Protein AF-A0A7U9QWU2-F1 (afdb_monomer)

Foldseek 3Di:
DDPDDKDFDDDPNDTQWIWADDVQKIKIWGKDAQVCVVVCVVCLVVDDPVQVVQVVPFDDDPRITTGIDIDGNVVVVVD

Radius of gyration: 13.35 Å; Cα contacts (8 Å, |Δi|>4): 102; chains: 1; bounding box: 22×32×32 Å

Sequence (79 aa):
MEPGWNIKFKKSGKTLCTIYPRELYFIVMIVVVRKEKEAVEAILPECTSRMQEIYHETKEGNGQMKSFDATPLLEGMLS

Secondary structure (DSSP, 8-state):
--SS--EEEEETTEEEEEEEEETTEEEEEEEEEHHHHHHHHHHGGGS-HHHHHHHHHPPPBTTEEEEEEEEETTGGG--

Nearest PDB structures (foldseek):
  2fm8-assembly1_A  TM=3.705E-01  e=7.576E-01  Salmonella enterica subsp. enterica serovar Typhimurium
  3vw6-assembly1_B  TM=3.874E-01  e=2.078E+00  Homo sapiens
  3vw6-assembly1_A  TM=3.641E-01  e=2.635E+00  Homo sapiens
  5up3-assembly2_B  TM=3.491E-01  e=2.635E+00  Homo sapiens

Solvent-accessible surface area (backbone atoms only — not comparable to full-atom values): 4763 Å² total; per-residue (Å²): 131,81,87,80,69,70,49,73,45,65,58,96,90,41,71,42,33,36,38,37,72,53,93,70,30,40,35,37,40,39,50,44,40,68,90,49,40,66,65,49,62,71,48,37,84,80,44,56,70,67,58,42,49,41,51,76,71,45,67,75,53,96,65,29,31,70,36,74,48,72,59,50,57,70,65,71,72,78,112

Structure (mmCIF, N/CA/C/O backbone):
data_AF-A0A7U9QWU2-F1
#
_entry.id   AF-A0A7U9QWU2-F1
#
loop_
_atom_site.group_PDB
_atom_site.id
_atom_site.type_symbol
_atom_site.label_atom_id
_atom_site.label_alt_id
_atom_site.label_comp_id
_atom_site.label_asym_id
_atom_site.label_entity_id
_atom_site.label_seq_id
_atom_site.pdbx_PDB_ins_code
_atom_site.Cartn_x
_atom_site.Cartn_y
_atom_site.Cartn_z
_atom_site.occupancy
_atom_site.B_iso_or_equiv
_atom_site.auth_seq_id
_atom_site.auth_comp_id
_atom_site.auth_asym_id
_atom_site.auth_atom_id
_atom_site.pdbx_PDB_model_num
ATOM 1 N N . MET A 1 1 ? 11.024 12.739 -4.792 1.00 52.75 1 MET A N 1
ATOM 2 C CA . MET A 1 1 ? 9.690 12.715 -5.428 1.00 52.75 1 MET A CA 1
ATOM 3 C C . MET A 1 1 ? 9.800 11.770 -6.599 1.00 52.75 1 MET A C 1
ATOM 5 O O . MET A 1 1 ? 10.725 11.941 -7.378 1.00 52.75 1 MET A O 1
ATOM 9 N N . GLU A 1 2 ? 8.922 10.776 -6.683 1.00 61.84 2 GLU A N 1
ATOM 10 C CA . GLU A 1 2 ? 8.869 9.897 -7.852 1.00 61.84 2 GLU A CA 1
ATOM 11 C C . GLU A 1 2 ? 8.457 10.715 -9.090 1.00 61.84 2 GLU A C 1
ATOM 13 O O . GLU A 1 2 ? 7.461 11.441 -9.004 1.00 61.84 2 GLU A O 1
ATOM 18 N N . PRO A 1 3 ? 9.192 10.643 -10.216 1.00 72.56 3 PRO A N 1
ATOM 19 C CA . PRO A 1 3 ? 8.814 11.340 -11.440 1.00 72.56 3 PRO A CA 1
ATOM 20 C C . PRO A 1 3 ? 7.486 10.796 -11.991 1.00 72.56 3 PRO A C 1
ATOM 22 O O . PRO A 1 3 ? 7.152 9.617 -11.824 1.00 72.56 3 PRO A O 1
ATOM 25 N N . GLY A 1 4 ? 6.723 11.676 -12.641 1.00 80.44 4 GLY A N 1
ATOM 26 C CA . GLY A 1 4 ? 5.424 11.363 -13.240 1.00 80.44 4 GLY A CA 1
ATOM 27 C C . GLY A 1 4 ? 4.216 11.793 -12.400 1.00 80.44 4 GLY A C 1
ATOM 28 O O . GLY A 1 4 ? 4.311 12.615 -11.488 1.00 80.44 4 GLY A O 1
ATOM 29 N N . TRP A 1 5 ? 3.050 11.252 -12.748 1.00 86.94 5 TRP A N 1
ATOM 30 C CA . TRP A 1 5 ? 1.782 11.517 -12.070 1.00 86.94 5 TRP A CA 1
ATOM 31 C C . TRP A 1 5 ? 1.464 10.411 -11.053 1.00 86.94 5 TRP A C 1
ATOM 33 O O . TRP A 1 5 ? 1.955 9.289 -11.155 1.00 86.94 5 TRP A O 1
ATOM 43 N N . ASN A 1 6 ? 0.660 10.738 -10.039 1.00 89.75 6 ASN A N 1
ATOM 44 C CA . ASN A 1 6 ? 0.163 9.778 -9.054 1.00 89.75 6 ASN A CA 1
ATOM 45 C C . ASN A 1 6 ? -1.346 9.938 -8.866 1.00 89.75 6 ASN A C 1
ATOM 47 O O . ASN A 1 6 ? -1.885 11.037 -9.003 1.00 89.75 6 ASN A O 1
ATOM 51 N N . ILE A 1 7 ? -2.011 8.841 -8.514 1.00 91.31 7 ILE A N 1
ATOM 52 C CA . ILE A 1 7 ? -3.434 8.815 -8.173 1.00 91.31 7 ILE A CA 1
ATOM 53 C C . ILE A 1 7 ? -3.536 8.702 -6.659 1.00 91.31 7 ILE A C 1
ATOM 55 O O . ILE A 1 7 ? -3.029 7.746 -6.079 1.00 91.31 7 ILE A O 1
ATOM 59 N N . LYS A 1 8 ? -4.199 9.656 -6.004 1.00 91.62 8 LYS A N 1
ATOM 60 C CA . LYS A 1 8 ? -4.437 9.614 -4.554 1.00 91.62 8 LYS A CA 1
ATOM 61 C C . LYS A 1 8 ? -5.890 9.281 -4.271 1.00 91.62 8 LYS A C 1
ATOM 63 O O . LYS A 1 8 ? -6.766 10.105 -4.525 1.00 91.62 8 LYS A O 1
ATOM 68 N N . PHE A 1 9 ? -6.128 8.132 -3.653 1.00 89.75 9 PHE A N 1
ATOM 69 C CA . PHE A 1 9 ? -7.435 7.788 -3.112 1.00 89.75 9 PHE A CA 1
ATOM 70 C C . PHE A 1 9 ? -7.584 8.432 -1.742 1.00 89.75 9 PHE A C 1
ATOM 72 O O . PHE A 1 9 ? -6.737 8.257 -0.861 1.00 89.75 9 PHE A O 1
ATOM 79 N N . LYS A 1 10 ? -8.651 9.210 -1.564 1.00 90.62 10 LYS A N 1
ATOM 80 C CA . LYS A 1 10 ? -8.902 9.958 -0.334 1.00 90.62 10 LYS A CA 1
ATOM 81 C C . LYS A 1 10 ? -10.295 9.679 0.205 1.00 90.62 10 LYS A C 1
ATOM 83 O O . LYS A 1 10 ? -11.253 9.605 -0.556 1.00 90.62 10 LYS A O 1
ATOM 88 N N . LYS A 1 11 ? -10.409 9.630 1.530 1.00 85.81 11 LYS A N 1
ATOM 89 C CA . LYS A 1 11 ? -11.683 9.631 2.256 1.00 85.81 11 LYS A CA 1
ATOM 90 C C . LYS A 1 11 ? -11.634 10.724 3.313 1.00 85.81 11 LYS A C 1
ATOM 92 O O . LYS A 1 11 ? -10.700 10.772 4.112 1.00 85.81 11 LYS A O 1
ATOM 97 N N . SER A 1 12 ? -12.605 11.637 3.278 1.00 88.50 12 SER A N 1
ATOM 98 C CA . SER A 1 12 ? -12.707 12.759 4.228 1.00 88.50 12 SER A CA 1
ATOM 99 C C . SER A 1 12 ? -11.406 13.575 4.353 1.00 88.50 12 SER A C 1
ATOM 101 O O . SER A 1 12 ? -10.948 13.877 5.451 1.00 88.50 12 SER A O 1
ATOM 103 N N . GLY A 1 13 ? -10.754 13.868 3.222 1.00 84.88 13 GLY A N 1
ATOM 104 C CA . GLY A 1 13 ? -9.506 14.643 3.170 1.00 84.88 13 GLY A CA 1
ATOM 105 C C . GLY A 1 13 ? -8.222 13.871 3.514 1.00 84.88 13 GLY A C 1
ATOM 106 O O . GLY A 1 13 ? -7.133 14.394 3.278 1.00 84.88 13 GLY A O 1
ATOM 107 N N . LYS A 1 14 ? -8.313 12.624 3.997 1.00 83.81 14 LYS A N 1
ATOM 108 C CA . LYS A 1 14 ? -7.156 11.769 4.317 1.00 83.81 14 LYS A CA 1
ATOM 109 C C . LYS A 1 14 ? -6.839 10.822 3.162 1.00 83.81 14 LYS A C 1
ATOM 111 O O . LYS A 1 14 ? -7.750 10.213 2.607 1.00 83.81 14 LYS A O 1
ATOM 116 N N . THR A 1 15 ? -5.561 10.689 2.810 1.00 85.56 15 THR A N 1
ATOM 117 C CA . THR A 1 15 ? -5.096 9.734 1.791 1.00 85.56 15 THR A CA 1
ATOM 118 C C . THR A 1 15 ? -5.122 8.315 2.352 1.00 85.56 15 THR A C 1
ATOM 120 O O . THR A 1 15 ? -4.501 8.065 3.381 1.00 85.56 15 THR A O 1
ATOM 123 N N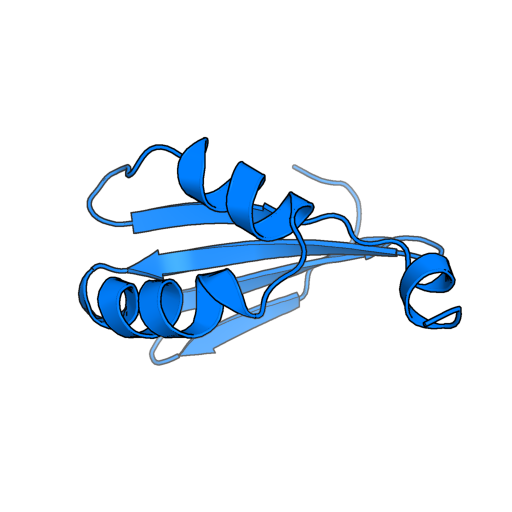 . LEU A 1 16 ? -5.826 7.413 1.668 1.00 84.25 16 LEU A N 1
ATOM 124 C CA . LEU A 1 16 ? -5.882 5.982 1.975 1.00 84.25 16 LEU A CA 1
ATOM 125 C C . LEU A 1 16 ? -4.793 5.220 1.223 1.00 84.25 16 LEU A C 1
ATOM 127 O O . LEU A 1 16 ? -4.053 4.445 1.816 1.00 84.25 16 LEU A O 1
ATOM 131 N N . CYS A 1 17 ? -4.652 5.485 -0.075 1.00 88.69 17 CYS A N 1
ATOM 132 C CA . CYS A 1 17 ? -3.557 4.953 -0.869 1.00 88.69 17 CYS A CA 1
ATOM 133 C C . CYS A 1 17 ? -3.134 5.927 -1.972 1.00 88.69 17 CYS A C 1
ATOM 135 O O . CYS A 1 17 ? -3.889 6.816 -2.381 1.00 88.69 17 CYS A O 1
ATOM 137 N N . THR A 1 18 ? -1.887 5.791 -2.415 1.00 89.81 18 THR A N 1
ATOM 138 C CA . THR A 1 18 ? -1.339 6.500 -3.575 1.00 89.81 18 THR A CA 1
ATOM 139 C C . THR A 1 18 ? -0.811 5.481 -4.568 1.00 89.81 18 THR A C 1
ATOM 141 O O . THR A 1 18 ? 0.037 4.676 -4.201 1.00 89.81 18 THR A O 1
ATOM 144 N N . ILE A 1 19 ? -1.292 5.527 -5.806 1.00 89.38 19 ILE A N 1
ATOM 145 C CA . ILE A 1 19 ? -0.794 4.699 -6.903 1.00 89.38 19 ILE A CA 1
ATOM 146 C C . ILE A 1 19 ? 0.179 5.533 -7.734 1.00 89.38 19 ILE A C 1
ATOM 148 O O . ILE A 1 19 ? -0.131 6.671 -8.099 1.00 89.38 19 ILE A O 1
ATOM 152 N N . TYR A 1 20 ? 1.334 4.954 -8.039 1.00 87.56 20 TYR A N 1
ATOM 153 C CA . TYR A 1 20 ? 2.362 5.478 -8.929 1.00 87.56 20 TYR A CA 1
ATOM 154 C C . TYR A 1 20 ? 2.441 4.561 -10.158 1.00 87.56 20 TYR A C 1
ATOM 156 O O . TYR A 1 20 ? 3.118 3.531 -10.114 1.00 87.56 20 TYR A O 1
ATOM 164 N N . PRO A 1 21 ? 1.721 4.887 -11.241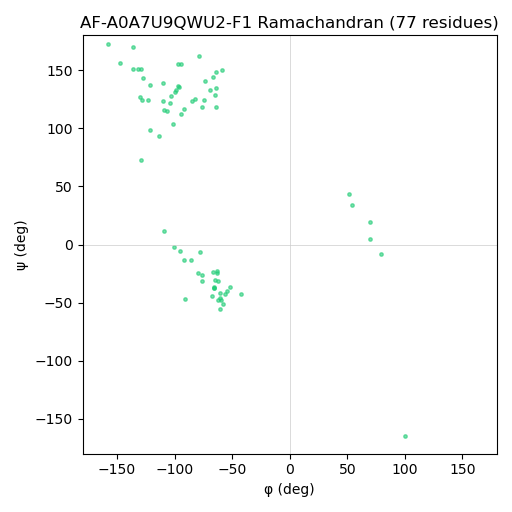 1.00 86.19 21 PRO A N 1
ATOM 165 C CA . PRO A 1 21 ? 1.734 4.089 -12.461 1.00 86.19 21 PRO A CA 1
ATOM 166 C C . PRO A 1 21 ? 3.104 4.122 -13.141 1.00 86.19 21 PRO A C 1
ATOM 168 O O . PRO A 1 21 ? 3.792 5.152 -13.144 1.00 86.19 21 PRO A O 1
ATOM 171 N N . ARG A 1 22 ? 3.492 2.997 -13.733 1.00 84.19 22 ARG A N 1
ATOM 172 C CA . ARG A 1 22 ? 4.704 2.811 -14.533 1.00 84.19 22 ARG A CA 1
ATOM 173 C C . ARG A 1 22 ? 4.357 2.005 -15.781 1.00 84.19 22 ARG A C 1
ATOM 175 O O . ARG A 1 22 ? 3.249 1.492 -15.923 1.00 84.19 22 ARG A O 1
ATOM 182 N N . GLU A 1 23 ? 5.294 1.928 -16.715 1.00 84.06 23 GLU A N 1
ATOM 183 C CA . GLU A 1 23 ? 5.143 1.036 -17.858 1.00 84.06 23 GLU A CA 1
ATOM 184 C C . GLU A 1 23 ? 5.124 -0.413 -17.346 1.00 84.06 23 GLU A C 1
ATO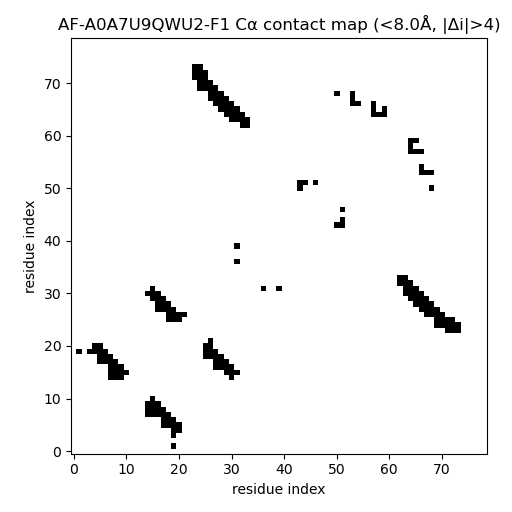M 186 O O . GLU A 1 23 ? 6.078 -0.852 -16.715 1.00 84.06 23 GLU A O 1
ATOM 191 N N . LEU A 1 24 ? 4.012 -1.123 -17.575 1.00 82.94 24 LEU A N 1
ATOM 192 C CA . LEU A 1 24 ? 3.790 -2.536 -17.216 1.00 82.94 24 LEU A CA 1
ATOM 193 C C . LEU A 1 24 ? 3.660 -2.869 -15.715 1.00 82.94 24 LEU A C 1
ATOM 195 O O . LEU A 1 24 ? 3.510 -4.040 -15.365 1.00 82.94 24 LEU A O 1
ATOM 199 N N . TYR A 1 25 ? 3.654 -1.881 -14.820 1.00 81.19 25 TYR A N 1
ATOM 200 C CA . TYR A 1 25 ? 3.407 -2.104 -13.392 1.00 81.19 25 TYR A CA 1
ATOM 201 C C . TYR A 1 25 ? 2.913 -0.839 -12.691 1.00 81.19 25 TYR A C 1
ATOM 203 O O . TYR A 1 25 ? 2.894 0.257 -13.253 1.00 81.19 25 TYR A O 1
ATOM 211 N N . PHE A 1 26 ? 2.519 -0.973 -11.432 1.00 83.75 26 PHE A N 1
ATOM 212 C CA . PHE A 1 26 ? 2.242 0.168 -10.574 1.00 83.75 26 PHE A CA 1
ATOM 213 C C . PHE A 1 26 ? 2.856 -0.055 -9.197 1.00 83.75 26 PHE A C 1
ATOM 215 O O . PHE A 1 26 ? 2.993 -1.187 -8.741 1.00 83.75 26 PHE A O 1
ATOM 222 N N . ILE A 1 27 ? 3.218 1.042 -8.535 1.00 85.00 27 ILE A N 1
ATOM 223 C CA . ILE A 1 27 ? 3.603 1.020 -7.124 1.00 85.00 27 ILE A CA 1
ATOM 224 C C . ILE A 1 27 ? 2.432 1.568 -6.315 1.00 85.00 27 ILE A C 1
ATOM 226 O O . ILE A 1 27 ? 1.948 2.662 -6.612 1.00 85.00 27 ILE A O 1
ATOM 230 N N . VAL A 1 28 ? 1.978 0.853 -5.289 1.00 85.88 28 VAL A N 1
ATOM 231 C CA . VAL A 1 28 ? 0.939 1.336 -4.368 1.00 85.88 28 VAL A CA 1
ATOM 232 C C . VAL A 1 28 ? 1.554 1.619 -3.011 1.00 85.88 28 VAL A C 1
ATOM 234 O O . VAL A 1 28 ? 2.122 0.735 -2.384 1.00 85.88 28 VAL A O 1
ATOM 237 N N . MET A 1 29 ? 1.386 2.849 -2.531 1.00 85.38 29 MET A N 1
ATOM 238 C CA . MET A 1 29 ? 1.592 3.195 -1.130 1.00 85.38 29 MET A CA 1
ATOM 239 C C . MET A 1 29 ? 0.251 3.123 -0.404 1.00 85.38 29 MET A C 1
ATOM 241 O O . MET A 1 29 ? -0.616 3.965 -0.654 1.00 85.38 29 MET A O 1
ATOM 245 N N . ILE A 1 30 ? 0.085 2.163 0.501 1.00 86.75 30 ILE A N 1
ATOM 246 C CA . ILE A 1 30 ? -1.126 2.006 1.321 1.00 86.75 30 ILE A CA 1
ATOM 247 C C . ILE A 1 30 ? -0.867 2.593 2.706 1.00 86.75 30 ILE A C 1
ATOM 249 O O . ILE A 1 30 ? 0.159 2.312 3.321 1.00 86.75 30 ILE A O 1
ATOM 253 N N . VAL A 1 31 ? -1.794 3.423 3.187 1.00 85.44 31 VAL A N 1
ATOM 254 C CA . VAL A 1 31 ? -1.765 3.994 4.535 1.00 85.44 31 VAL A CA 1
ATOM 255 C C . VAL A 1 31 ? -2.741 3.224 5.415 1.00 85.44 31 VAL A C 1
ATOM 257 O O . VAL A 1 31 ? -3.951 3.449 5.356 1.00 85.44 31 VAL A O 1
ATOM 260 N N . VAL A 1 32 ? -2.212 2.349 6.268 1.00 86.50 32 VAL A N 1
ATOM 261 C CA . VAL A 1 32 ? -3.010 1.640 7.275 1.00 86.50 32 VAL A CA 1
ATOM 262 C C . VAL A 1 32 ? -2.988 2.456 8.561 1.00 86.50 32 VAL A C 1
ATOM 264 O O . VAL A 1 32 ? -1.935 2.698 9.148 1.00 86.50 32 VAL A O 1
ATOM 267 N N . VAL A 1 33 ? -4.155 2.940 8.980 1.00 84.12 33 VAL A N 1
ATOM 268 C CA . VAL A 1 33 ? -4.337 3.631 10.265 1.00 84.12 33 VAL A CA 1
ATOM 269 C C . VAL A 1 33 ? -4.807 2.629 11.318 1.00 84.12 33 VAL A C 1
ATOM 271 O O . VAL A 1 33 ? -5.461 1.653 10.967 1.00 84.12 33 VAL A O 1
ATOM 274 N N . ARG A 1 34 ? -4.566 2.902 12.609 1.00 85.25 34 ARG A N 1
ATOM 275 C CA . ARG A 1 34 ? -4.930 1.994 13.723 1.00 85.25 34 ARG A CA 1
ATOM 276 C C . ARG A 1 34 ? -6.315 1.347 13.617 1.00 85.25 34 ARG A C 1
ATOM 278 O O . ARG A 1 34 ? -6.4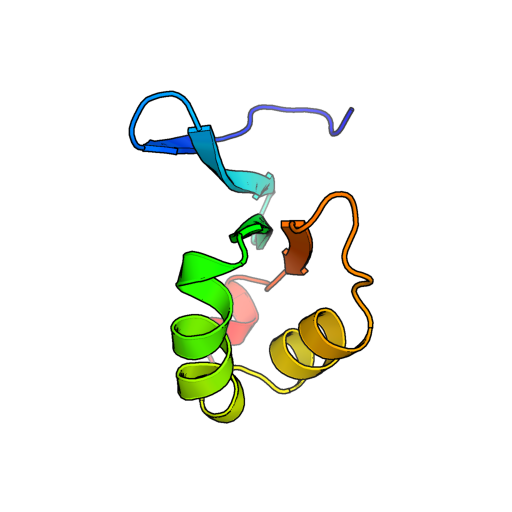37 0.160 13.870 1.00 85.25 34 ARG A O 1
ATOM 285 N N . LYS A 1 35 ? -7.342 2.110 13.228 1.00 86.00 35 LYS A N 1
ATOM 286 C CA . LYS A 1 35 ? -8.718 1.594 13.123 1.00 86.00 35 LYS A CA 1
ATOM 287 C C . LYS A 1 35 ? -8.930 0.547 12.021 1.00 86.00 35 LYS A C 1
ATOM 289 O O . LYS A 1 35 ? -9.868 -0.219 12.131 1.00 86.00 35 LYS A O 1
ATOM 294 N N . GLU A 1 36 ? -8.093 0.533 10.983 1.00 86.38 36 GLU A N 1
ATOM 295 C CA . GLU A 1 36 ? -8.198 -0.430 9.875 1.00 86.38 36 GLU A CA 1
ATOM 296 C C . GLU A 1 36 ? -7.193 -1.580 10.014 1.00 86.38 36 GLU A C 1
ATOM 298 O O . GLU A 1 36 ? -7.177 -2.478 9.179 1.00 86.38 36 GLU A O 1
ATOM 303 N N . LYS A 1 37 ? -6.339 -1.553 11.047 1.00 87.88 37 LYS A N 1
ATOM 304 C CA . LYS A 1 37 ? -5.263 -2.530 11.233 1.00 87.88 37 LYS A CA 1
ATOM 305 C C . LYS A 1 37 ? -5.804 -3.952 11.353 1.00 87.88 37 LYS A C 1
ATOM 307 O O . LYS A 1 37 ? -5.346 -4.828 10.637 1.00 87.88 37 LYS A O 1
ATOM 312 N N . GLU A 1 38 ? -6.818 -4.148 12.189 1.00 91.75 38 GLU A N 1
ATOM 313 C CA . GLU A 1 38 ? -7.436 -5.460 12.402 1.00 91.75 38 GLU A CA 1
ATOM 314 C C . GLU A 1 38 ? -8.031 -6.031 11.105 1.00 91.75 38 GLU A C 1
ATOM 316 O O . GLU A 1 38 ? -7.821 -7.195 10.781 1.00 91.75 38 GLU A O 1
ATOM 321 N N . ALA A 1 39 ? -8.700 -5.192 10.307 1.00 90.50 39 ALA A N 1
ATOM 322 C CA . ALA A 1 39 ? -9.243 -5.603 9.015 1.00 90.50 39 ALA A CA 1
ATOM 323 C C . ALA A 1 39 ? -8.141 -5.975 8.008 1.00 90.50 39 ALA A C 1
ATOM 325 O O . ALA A 1 39 ? -8.311 -6.916 7.238 1.00 90.50 39 ALA A O 1
ATOM 326 N N . VAL A 1 40 ? -7.012 -5.257 8.017 1.00 90.00 40 VAL A N 1
ATOM 327 C CA . VAL A 1 40 ? -5.848 -5.589 7.181 1.00 90.00 40 VAL A CA 1
ATOM 328 C C . VAL A 1 40 ? -5.210 -6.904 7.629 1.00 90.00 40 VAL A C 1
ATOM 330 O O . VAL A 1 40 ? -4.922 -7.746 6.788 1.00 90.00 40 VAL A O 1
ATOM 333 N N . GLU A 1 41 ? -5.027 -7.113 8.932 1.00 92.62 41 GLU A N 1
ATOM 334 C CA . GLU A 1 41 ? -4.443 -8.345 9.481 1.00 92.62 41 GLU A CA 1
ATOM 335 C C . GLU A 1 41 ? -5.326 -9.572 9.231 1.00 92.62 41 GLU A C 1
ATOM 337 O O . GLU A 1 41 ? -4.797 -10.662 9.031 1.00 92.62 41 GLU A O 1
ATOM 342 N N . ALA A 1 42 ? -6.649 -9.396 9.160 1.00 95.81 42 ALA A N 1
ATOM 343 C CA . ALA A 1 42 ? -7.581 -10.465 8.815 1.00 95.81 42 ALA A CA 1
ATOM 344 C C . ALA A 1 42 ? -7.421 -10.963 7.365 1.00 95.81 42 ALA A C 1
ATOM 346 O O . ALA A 1 42 ? -7.523 -12.163 7.134 1.00 95.81 42 ALA A O 1
ATOM 347 N N . ILE A 1 43 ? -7.145 -10.066 6.407 1.00 94.12 43 ILE A N 1
ATOM 348 C CA . ILE A 1 43 ? -6.965 -10.422 4.983 1.00 94.12 43 ILE A CA 1
ATOM 349 C C . ILE A 1 43 ? -5.506 -10.712 4.609 1.00 94.12 43 ILE A C 1
ATOM 351 O O . ILE A 1 43 ? -5.228 -11.215 3.521 1.00 94.12 43 ILE A O 1
ATOM 355 N N . LEU A 1 44 ? -4.554 -10.366 5.479 1.00 90.56 44 LEU A N 1
ATOM 356 C CA . LEU A 1 44 ? -3.124 -10.511 5.213 1.00 90.56 44 LEU A CA 1
ATOM 357 C C . LEU A 1 44 ? -2.724 -11.947 4.813 1.00 90.56 44 LEU A C 1
ATOM 359 O O . LEU A 1 44 ? -1.950 -12.071 3.864 1.00 90.56 44 LEU A O 1
ATOM 363 N N . PRO A 1 45 ? -3.266 -13.023 5.428 1.00 93.75 45 PRO A N 1
ATOM 364 C CA . PRO A 1 45 ? -2.958 -14.397 5.021 1.00 93.75 45 PRO A CA 1
ATOM 365 C C . PRO A 1 45 ? -3.403 -14.754 3.595 1.00 93.75 45 PRO A C 1
ATOM 367 O O . PRO A 1 45 ? -2.859 -15.687 3.010 1.00 93.75 45 PRO A O 1
ATOM 370 N N . GLU A 1 46 ? -4.380 -14.032 3.037 1.00 92.94 46 GLU A N 1
ATOM 371 C CA . GLU A 1 46 ? -4.876 -14.218 1.663 1.00 92.94 46 GLU A CA 1
ATOM 372 C C . GLU A 1 46 ? -4.047 -13.430 0.633 1.00 92.94 46 GLU A C 1
ATOM 374 O O . GLU A 1 46 ? -4.163 -13.648 -0.572 1.00 92.94 46 GLU A O 1
ATOM 379 N N . CYS A 1 47 ? -3.208 -12.499 1.094 1.00 87.44 47 CYS A N 1
ATOM 380 C CA . CYS A 1 47 ? -2.340 -11.703 0.234 1.00 87.44 47 CYS A CA 1
ATOM 381 C C . CYS A 1 47 ? -1.097 -12.498 -0.192 1.00 87.44 47 CYS A C 1
ATOM 383 O O . CYS A 1 47 ? -0.714 -13.482 0.442 1.00 87.44 47 CYS A O 1
ATOM 385 N N . THR A 1 48 ? -0.415 -12.040 -1.245 1.00 87.50 48 THR A N 1
ATOM 386 C CA . THR A 1 48 ? 0.838 -12.661 -1.703 1.00 87.50 48 THR A CA 1
ATOM 387 C C . THR A 1 48 ? 1.895 -12.655 -0.596 1.00 87.50 48 THR A C 1
ATOM 389 O O . THR A 1 48 ? 1.944 -11.726 0.214 1.00 87.50 48 THR A O 1
ATOM 392 N N . SER A 1 49 ? 2.799 -13.642 -0.588 1.00 87.94 49 SER A N 1
ATOM 393 C CA . SER A 1 49 ? 3.905 -13.695 0.385 1.00 87.94 49 SER A CA 1
ATOM 394 C C . SER A 1 49 ? 4.695 -12.387 0.417 1.00 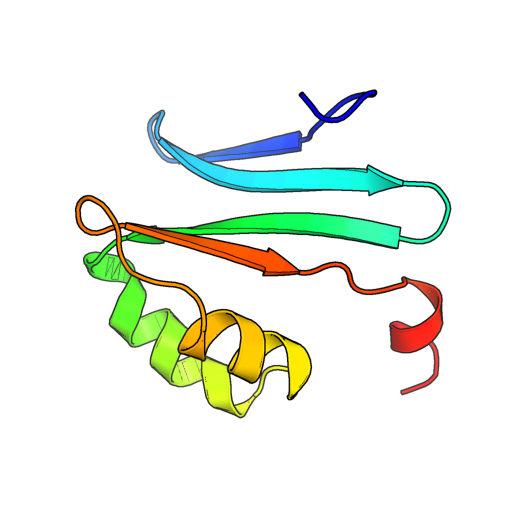87.94 49 SER A C 1
ATOM 396 O O . SER A 1 49 ? 5.057 -11.899 1.483 1.00 87.94 49 SER A O 1
ATOM 398 N N . ARG A 1 50 ? 4.859 -11.751 -0.750 1.00 84.50 50 ARG A N 1
ATOM 399 C CA . ARG A 1 50 ? 5.503 -10.445 -0.876 1.00 84.50 50 ARG A CA 1
ATOM 400 C C . ARG A 1 50 ? 4.779 -9.351 -0.089 1.00 84.50 50 ARG A C 1
ATOM 402 O O . ARG A 1 50 ? 5.423 -8.580 0.615 1.00 84.50 50 ARG A O 1
ATOM 409 N N . MET A 1 51 ? 3.453 -9.271 -0.186 1.00 85.25 51 MET A N 1
ATOM 410 C CA . MET A 1 51 ? 2.664 -8.302 0.582 1.00 85.25 51 MET A CA 1
ATOM 411 C C . MET A 1 51 ? 2.722 -8.578 2.089 1.00 85.25 51 MET A C 1
ATOM 413 O O . MET A 1 51 ? 2.791 -7.630 2.873 1.00 85.25 51 MET A O 1
ATOM 417 N N . GLN A 1 52 ? 2.738 -9.852 2.489 1.00 89.19 52 GLN A N 1
ATOM 418 C CA . GLN A 1 52 ? 2.898 -10.254 3.890 1.00 89.19 52 GLN A CA 1
ATOM 419 C C . GLN A 1 52 ? 4.256 -9.802 4.448 1.00 89.19 52 GLN A C 1
ATOM 421 O O . GLN A 1 52 ? 4.308 -9.162 5.498 1.00 89.19 52 GLN A O 1
ATOM 426 N N . GLU A 1 53 ? 5.345 -10.048 3.714 1.00 89.69 53 GLU A N 1
ATOM 427 C CA . GLU A 1 53 ? 6.700 -9.590 4.056 1.00 89.69 53 GLU A CA 1
ATOM 428 C C . GLU A 1 53 ? 6.764 -8.066 4.193 1.00 89.69 53 GLU A C 1
ATOM 430 O O . GLU A 1 53 ? 7.188 -7.555 5.230 1.00 89.69 53 GLU A O 1
ATOM 435 N N . ILE A 1 54 ? 6.270 -7.331 3.187 1.00 86.94 54 ILE A N 1
ATOM 436 C CA . ILE A 1 54 ? 6.243 -5.862 3.210 1.00 86.94 54 ILE A CA 1
ATOM 437 C C . ILE A 1 54 ? 5.487 -5.362 4.443 1.00 86.94 54 ILE A C 1
ATOM 439 O O . ILE A 1 54 ? 5.923 -4.398 5.079 1.00 86.94 54 ILE A O 1
ATOM 443 N N . TYR A 1 55 ? 4.355 -5.983 4.787 1.00 88.44 55 TYR A N 1
ATOM 444 C CA . TYR A 1 55 ? 3.625 -5.635 5.998 1.00 88.44 55 TYR A CA 1
ATOM 445 C C . TYR A 1 55 ? 4.504 -5.869 7.238 1.00 88.44 55 TYR A C 1
ATOM 447 O O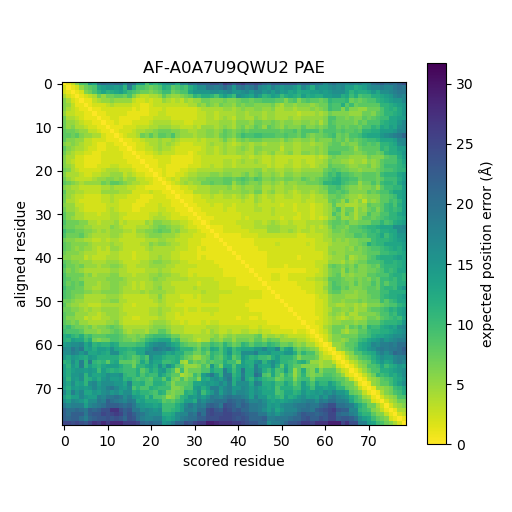 . TYR A 1 55 ? 4.777 -4.936 7.986 1.00 88.44 55 TYR A O 1
ATOM 455 N N . HIS A 1 56 ? 5.040 -7.069 7.439 1.00 89.12 56 HIS A N 1
ATOM 456 C CA . HIS A 1 56 ? 5.830 -7.375 8.637 1.00 89.12 56 HIS A CA 1
ATOM 457 C C . HIS A 1 56 ? 7.114 -6.539 8.787 1.00 89.12 56 HIS A C 1
ATOM 459 O O . HIS A 1 56 ? 7.507 -6.221 9.912 1.00 89.12 56 HIS A O 1
ATOM 465 N N . GLU A 1 57 ? 7.753 -6.142 7.687 1.00 88.69 57 GLU A N 1
ATOM 466 C CA . GLU A 1 57 ? 8.959 -5.304 7.703 1.00 88.69 57 GLU A CA 1
ATOM 467 C C . GLU A 1 57 ? 8.666 -3.810 7.916 1.00 88.69 57 GLU A C 1
ATOM 469 O O . GLU A 1 57 ? 9.523 -3.051 8.390 1.00 88.69 57 GLU A O 1
ATOM 474 N N . THR A 1 58 ? 7.459 -3.354 7.570 1.00 85.19 58 THR A N 1
ATOM 475 C CA . THR A 1 58 ? 7.115 -1.934 7.654 1.00 85.19 58 THR A CA 1
ATOM 476 C C . THR A 1 58 ? 6.854 -1.534 9.106 1.00 85.19 58 THR A C 1
ATOM 478 O O . THR A 1 58 ? 5.903 -1.965 9.751 1.00 85.19 58 THR A O 1
ATOM 481 N N . LYS A 1 59 ? 7.671 -0.611 9.621 1.00 79.19 59 LYS A N 1
ATOM 482 C CA . LYS A 1 59 ? 7.480 -0.046 10.962 1.00 79.19 59 LYS A CA 1
ATOM 483 C C . LYS A 1 59 ? 6.305 0.928 10.999 1.00 79.19 59 LYS A C 1
ATOM 485 O O . LYS A 1 59 ? 6.139 1.765 10.110 1.00 79.19 59 LYS A O 1
ATOM 490 N N . GLU A 1 60 ? 5.545 0.889 12.087 1.00 78.75 60 GLU A N 1
ATOM 491 C CA . GLU A 1 60 ? 4.549 1.917 12.377 1.00 78.75 60 GLU A CA 1
ATOM 492 C C . GLU A 1 60 ? 5.228 3.255 12.720 1.00 78.75 60 GLU A C 1
ATOM 494 O O . GLU A 1 60 ? 6.140 3.320 13.544 1.00 78.75 60 GLU A O 1
ATOM 499 N N . GLY A 1 61 ? 4.750 4.349 12.126 1.00 69.12 61 GLY A N 1
ATOM 500 C CA . GLY A 1 61 ? 5.145 5.717 12.456 1.00 69.12 61 GLY A CA 1
ATOM 501 C C . GLY A 1 61 ? 3.910 6.588 12.675 1.00 69.12 61 GLY A C 1
ATOM 502 O O . GLY A 1 61 ? 3.021 6.635 11.829 1.00 69.12 61 GLY A O 1
ATOM 503 N N . ASN A 1 62 ? 3.821 7.283 13.814 1.00 63.53 62 ASN A N 1
ATOM 504 C CA . ASN A 1 62 ? 2.670 8.133 14.176 1.00 63.53 62 ASN A CA 1
ATOM 505 C C . ASN A 1 62 ? 1.302 7.408 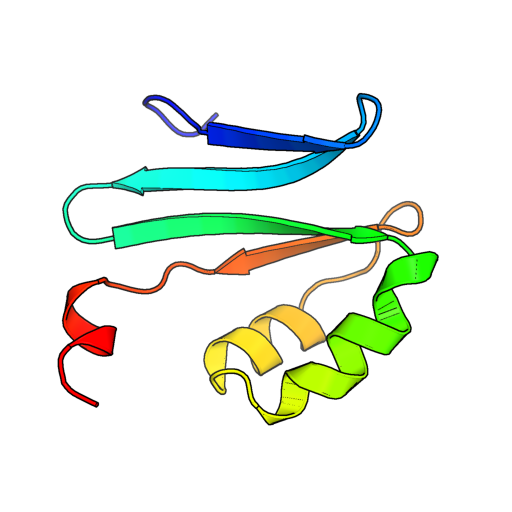14.125 1.00 63.53 62 ASN A C 1
ATOM 507 O O . ASN A 1 62 ? 0.286 8.005 13.767 1.00 63.53 62 ASN A O 1
ATOM 511 N N . GLY A 1 63 ? 1.268 6.112 14.465 1.00 61.69 63 GLY A N 1
ATOM 512 C CA . GLY A 1 63 ? 0.049 5.291 14.420 1.00 61.69 63 GLY A CA 1
ATOM 513 C C . GLY A 1 63 ? -0.459 4.991 13.004 1.00 61.69 63 GLY A C 1
ATOM 514 O O . GLY A 1 63 ? -1.640 4.676 12.832 1.00 61.69 63 GLY A O 1
ATOM 515 N N . GLN A 1 64 ? 0.412 5.138 12.004 1.00 60.19 64 GLN A N 1
ATOM 516 C CA . GLN A 1 64 ? 0.164 4.799 10.610 1.00 60.19 64 GLN A CA 1
ATOM 517 C C . GLN A 1 64 ? 1.291 3.920 10.081 1.00 60.19 64 GLN A C 1
ATOM 519 O O . GLN A 1 64 ? 2.444 4.048 10.490 1.00 60.19 64 GLN A O 1
ATOM 524 N N . MET A 1 65 ? 0.963 3.077 9.120 1.00 68.19 65 MET A N 1
ATOM 525 C CA . MET A 1 65 ? 1.907 2.222 8.420 1.00 68.19 65 MET A CA 1
ATOM 526 C C . MET A 1 65 ? 1.845 2.536 6.930 1.00 68.19 65 MET A C 1
ATOM 528 O O . MET A 1 65 ? 0.758 2.766 6.397 1.00 68.19 65 MET A O 1
ATOM 532 N N . LYS A 1 66 ? 3.008 2.610 6.278 1.00 67.44 66 LYS A N 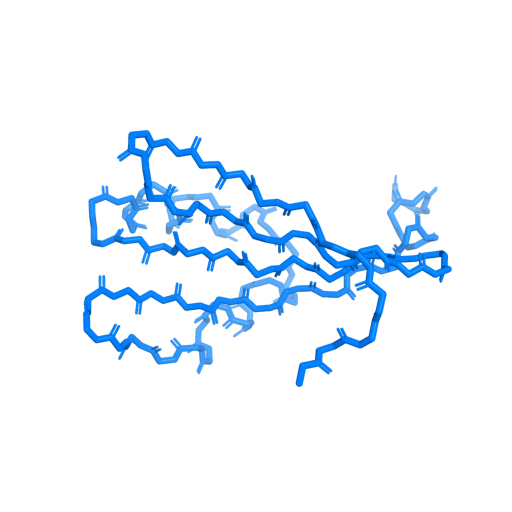1
ATOM 533 C CA . LYS A 1 66 ? 3.133 2.920 4.850 1.00 67.44 66 LYS A CA 1
ATOM 534 C C . LYS A 1 66 ? 3.837 1.772 4.152 1.00 67.44 66 LYS A C 1
ATOM 536 O O . L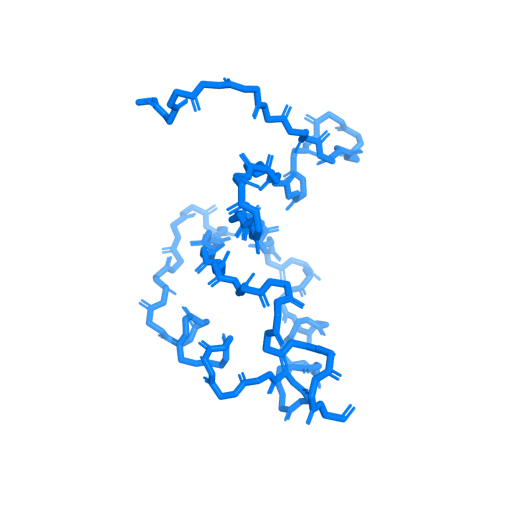YS A 1 66 ? 5.061 1.704 4.182 1.00 67.44 66 LYS A O 1
ATOM 541 N N . SER A 1 67 ? 3.057 0.902 3.537 1.00 64.69 67 SER A N 1
ATOM 542 C CA . SER A 1 67 ? 3.570 -0.245 2.791 1.00 64.69 67 SER A CA 1
ATOM 543 C C . SER A 1 67 ? 3.634 0.100 1.308 1.00 64.69 67 SER A C 1
ATOM 545 O O . SER A 1 67 ? 2.706 0.724 0.790 1.00 64.69 67 SER A O 1
ATOM 547 N N . PHE A 1 68 ? 4.733 -0.273 0.651 1.00 65.25 68 PHE A N 1
ATOM 548 C CA . PHE A 1 68 ? 4.934 -0.113 -0.787 1.00 65.25 68 PHE A CA 1
ATOM 549 C C . PHE A 1 68 ? 4.887 -1.481 -1.439 1.00 65.25 68 PHE A C 1
ATOM 551 O O . PHE A 1 68 ? 5.768 -2.292 -1.175 1.00 65.25 68 PHE A O 1
ATOM 558 N N . ASP A 1 69 ? 3.905 -1.712 -2.298 1.00 65.69 69 ASP A N 1
ATOM 559 C CA . ASP A 1 69 ? 3.903 -2.884 -3.166 1.00 65.69 69 ASP A CA 1
ATOM 560 C C . ASP A 1 69 ? 4.144 -2.465 -4.616 1.00 65.69 69 ASP A C 1
ATOM 562 O O . ASP A 1 69 ? 3.624 -1.440 -5.058 1.00 65.69 69 ASP A O 1
ATOM 566 N N . ALA A 1 70 ? 4.956 -3.236 -5.331 1.00 60.06 70 ALA A N 1
ATOM 567 C CA . ALA A 1 70 ? 5.326 -3.016 -6.723 1.00 60.06 70 ALA A CA 1
ATOM 568 C C . ALA A 1 70 ? 5.096 -4.321 -7.487 1.00 60.06 70 ALA A C 1
ATOM 570 O O . ALA A 1 70 ? 6.045 -5.026 -7.821 1.00 60.06 70 ALA A O 1
ATOM 571 N N . THR A 1 71 ? 3.829 -4.658 -7.715 1.00 59.19 71 THR A N 1
ATOM 572 C CA . THR A 1 71 ? 3.463 -5.881 -8.433 1.00 59.19 71 THR A CA 1
ATOM 573 C C . THR A 1 71 ? 3.483 -5.631 -9.952 1.00 59.19 71 THR A C 1
ATOM 575 O O . THR A 1 71 ? 2.788 -4.722 -10.428 1.00 59.19 71 THR A O 1
ATOM 578 N N . PRO A 1 72 ? 4.256 -6.402 -10.746 1.00 57.78 72 PRO A N 1
ATOM 579 C CA . PRO A 1 72 ? 4.185 -6.369 -12.205 1.00 57.78 72 PRO A CA 1
ATOM 580 C C . PRO A 1 72 ? 2.820 -6.846 -12.713 1.00 57.78 72 PRO A C 1
ATOM 582 O O . PRO A 1 72 ? 2.332 -7.896 -12.300 1.00 57.78 72 PRO A O 1
ATOM 585 N N . LEU A 1 73 ? 2.217 -6.128 -13.669 1.00 54.03 73 LEU A N 1
ATOM 586 C CA . LEU A 1 73 ? 0.919 -6.519 -14.250 1.00 54.03 73 LEU A CA 1
ATOM 587 C C . LEU A 1 73 ? 0.985 -7.865 -14.990 1.00 54.03 73 LEU A C 1
ATOM 589 O O . LEU A 1 73 ? -0.025 -8.548 -15.124 1.00 54.03 73 LEU A O 1
ATOM 593 N N . LEU A 1 74 ? 2.176 -8.246 -15.456 1.00 50.84 74 LEU A N 1
ATOM 594 C CA . LEU A 1 74 ? 2.417 -9.494 -16.179 1.00 50.84 74 LEU A CA 1
ATOM 595 C C . LEU A 1 74 ? 2.441 -10.727 -15.261 1.00 50.84 74 LEU A C 1
ATOM 597 O O . LEU A 1 74 ? 2.103 -11.813 -15.720 1.00 50.84 74 LEU A O 1
ATOM 601 N N . GLU A 1 75 ? 2.781 -10.576 -13.977 1.00 52.19 75 GLU A N 1
ATOM 602 C CA . GLU A 1 75 ? 2.792 -11.706 -13.034 1.00 52.19 75 GLU A CA 1
ATOM 603 C C . GLU A 1 75 ? 1.374 -12.105 -12.598 1.00 52.19 75 GLU A C 1
ATOM 605 O O . GLU A 1 75 ? 1.098 -13.288 -12.427 1.00 52.19 75 GLU A O 1
ATOM 610 N N . GLY A 1 76 ? 0.439 -11.150 -12.522 1.00 49.09 76 GLY A N 1
ATOM 611 C CA . GLY A 1 76 ? -0.968 -11.414 -12.184 1.00 49.09 76 GLY A CA 1
ATOM 612 C C . GLY A 1 76 ? -1.825 -11.989 -13.322 1.00 49.09 76 GLY A C 1
ATOM 613 O O . GLY A 1 76 ? -2.981 -12.324 -13.093 1.00 49.09 76 GLY A O 1
ATOM 614 N N . MET A 1 77 ? -1.295 -12.089 -14.549 1.00 43.12 77 MET A N 1
ATOM 615 C CA . MET A 1 77 ? -1.985 -12.711 -15.695 1.00 43.12 77 MET A CA 1
ATOM 616 C C . MET A 1 77 ? -1.611 -14.188 -15.905 1.00 43.12 77 MET A C 1
ATOM 618 O O . MET A 1 77 ? -2.177 -14.834 -16.785 1.00 43.12 77 MET A O 1
ATOM 622 N N . LEU A 1 78 ? -0.654 -14.715 -15.133 1.00 40.78 78 LEU A N 1
ATOM 623 C CA . LEU A 1 78 ? -0.175 -16.101 -15.223 1.00 40.78 78 LEU A CA 1
ATOM 624 C C . LEU A 1 78 ? -0.591 -16.978 -14.026 1.00 40.78 78 LEU A C 1
ATOM 626 O O . LEU A 1 78 ? -0.098 -18.099 -13.908 1.00 40.78 78 LEU A O 1
ATOM 630 N N . SER A 1 79 ? -1.502 -16.499 -13.171 1.00 39.06 79 SER A N 1
ATOM 631 C CA . SER A 1 79 ? -2.152 -17.282 -12.107 1.00 39.06 79 SER A CA 1
ATOM 632 C C . SER A 1 79 ? -3.568 -17.692 -12.489 1.00 39.06 79 SER A C 1
ATOM 634 O O . SER A 1 79 ? -4.333 -16.770 -12.857 1.00 39.06 79 SER A O 1
#

Mean predicted aligned error: 7.31 Å

pLDDT: mean 79.17, std 14.25, range [39.06, 95.81]